Protein AF-A0A3S3LK61-F1 (afdb_monomer)

Structure (mmCIF, N/CA/C/O backbone):
data_AF-A0A3S3LK61-F1
#
_entry.id   AF-A0A3S3LK61-F1
#
loop_
_atom_site.group_PDB
_atom_site.id
_atom_site.type_symbol
_atom_site.label_atom_id
_atom_site.label_alt_id
_atom_site.label_comp_id
_atom_site.label_asym_id
_atom_site.label_entity_id
_atom_site.label_seq_id
_atom_site.pdbx_PDB_ins_code
_atom_site.Cartn_x
_atom_site.Cartn_y
_atom_site.Cartn_z
_atom_site.occupancy
_atom_site.B_iso_or_equiv
_atom_site.auth_seq_id
_atom_site.auth_comp_id
_atom_site.auth_asym_id
_atom_site.auth_atom_id
_atom_site.pdbx_PDB_model_num
ATOM 1 N N . MET A 1 1 ? 4.946 5.363 22.972 1.00 50.12 1 MET A N 1
ATOM 2 C CA . MET A 1 1 ? 4.098 4.178 22.751 1.00 50.12 1 MET A CA 1
ATOM 3 C C . MET A 1 1 ? 4.572 3.472 21.490 1.00 50.12 1 MET A C 1
ATOM 5 O O . MET A 1 1 ? 4.786 4.153 20.493 1.00 50.12 1 MET A O 1
ATOM 9 N N . TRP A 1 2 ? 4.840 2.165 21.549 1.00 58.69 2 TRP A N 1
ATOM 10 C CA . TRP A 1 2 ? 5.302 1.380 20.397 1.00 58.69 2 TRP A CA 1
ATOM 11 C C . TRP A 1 2 ? 4.105 0.645 19.797 1.00 58.69 2 TRP A C 1
ATOM 13 O O . TRP A 1 2 ? 3.507 -0.183 20.473 1.00 58.69 2 TRP A O 1
ATOM 23 N N . VAL A 1 3 ? 3.744 0.946 18.548 1.00 68.56 3 VAL A N 1
ATOM 24 C CA . VAL A 1 3 ? 2.631 0.262 17.878 1.00 68.56 3 VAL A CA 1
ATOM 25 C C . VAL A 1 3 ? 3.097 -1.118 17.416 1.00 68.56 3 VAL A C 1
ATOM 27 O O . VAL A 1 3 ? 4.001 -1.226 16.586 1.00 68.56 3 VAL A O 1
ATOM 30 N N . ARG A 1 4 ? 2.491 -2.186 17.944 1.00 77.50 4 ARG A N 1
ATOM 31 C CA . ARG A 1 4 ? 2.831 -3.564 17.560 1.00 77.50 4 ARG A CA 1
ATOM 32 C C . ARG A 1 4 ? 2.149 -3.945 16.247 1.00 77.50 4 ARG A C 1
ATOM 34 O O . ARG A 1 4 ? 0.924 -3.869 16.142 1.00 77.50 4 ARG A O 1
ATOM 41 N N . MET A 1 5 ? 2.928 -4.424 15.279 1.00 80.56 5 MET A N 1
ATOM 42 C CA . MET A 1 5 ? 2.448 -4.817 13.948 1.00 80.56 5 MET A CA 1
ATOM 43 C C . MET A 1 5 ? 2.880 -6.243 13.590 1.00 80.56 5 MET A C 1
ATOM 45 O O . MET A 1 5 ? 3.972 -6.665 13.973 1.00 80.56 5 MET A O 1
ATOM 49 N N . SER A 1 6 ? 2.052 -6.965 12.833 1.00 83.94 6 SER A N 1
ATOM 50 C CA . SER A 1 6 ? 2.405 -8.233 12.177 1.00 83.94 6 SER A CA 1
ATOM 51 C C . SER A 1 6 ? 2.195 -8.136 10.671 1.00 83.94 6 SER A C 1
ATOM 53 O O . SER A 1 6 ? 1.251 -7.506 10.203 1.00 83.94 6 SER A O 1
ATOM 55 N N . ILE A 1 7 ? 3.094 -8.748 9.899 1.00 83.06 7 ILE A N 1
ATOM 56 C CA . ILE A 1 7 ? 2.920 -8.901 8.453 1.00 83.06 7 ILE A CA 1
ATOM 57 C C . ILE A 1 7 ? 2.213 -10.227 8.228 1.00 83.06 7 ILE A C 1
ATOM 59 O O . ILE A 1 7 ? 2.797 -11.277 8.488 1.00 83.06 7 ILE A O 1
ATOM 63 N N . ASP A 1 8 ? 0.994 -10.172 7.713 1.00 86.31 8 ASP A N 1
ATOM 64 C CA . ASP A 1 8 ? 0.166 -11.365 7.567 1.00 86.31 8 ASP A CA 1
ATOM 65 C C . ASP A 1 8 ? 0.324 -11.957 6.164 1.00 86.31 8 ASP A C 1
ATOM 67 O O . ASP A 1 8 ? 0.409 -13.171 5.992 1.00 86.31 8 ASP A O 1
ATOM 71 N N . GLN A 1 9 ? 0.420 -11.097 5.143 1.00 91.50 9 GLN A N 1
ATOM 72 C CA . GLN A 1 9 ? 0.636 -11.509 3.756 1.00 91.50 9 GLN A CA 1
ATOM 73 C C . GLN A 1 9 ? 1.519 -10.512 3.006 1.00 91.50 9 GLN A C 1
ATOM 75 O O . GLN A 1 9 ? 1.471 -9.303 3.236 1.00 91.50 9 GLN A O 1
ATOM 80 N N . THR A 1 10 ? 2.323 -11.018 2.071 1.00 93.50 10 THR A N 1
ATOM 81 C CA . THR A 1 10 ? 3.100 -10.206 1.128 1.00 93.50 10 THR A CA 1
ATOM 82 C C . THR A 1 10 ? 3.004 -10.819 -0.260 1.00 93.50 10 THR A C 1
ATOM 84 O O . THR A 1 10 ? 3.389 -11.967 -0.453 1.00 93.50 10 THR A O 1
ATOM 87 N N . THR A 1 11 ? 2.532 -10.037 -1.224 1.00 95.06 11 THR A N 1
ATOM 88 C CA . THR A 1 11 ? 2.501 -10.395 -2.644 1.00 95.06 11 THR A CA 1
ATOM 89 C C . THR A 1 11 ? 3.371 -9.419 -3.416 1.00 95.06 11 THR A C 1
ATOM 91 O O . THR A 1 11 ? 3.310 -8.213 -3.190 1.00 95.06 11 THR A O 1
ATOM 94 N N . PHE A 1 12 ? 4.182 -9.939 -4.329 1.00 92.06 12 PHE A N 1
ATOM 95 C CA . PHE A 1 12 ? 4.958 -9.138 -5.264 1.00 92.06 12 PHE A CA 1
ATOM 96 C C . PHE A 1 12 ? 4.638 -9.607 -6.678 1.00 92.06 12 PHE A C 1
ATOM 98 O O . PHE A 1 12 ? 4.654 -10.807 -6.945 1.00 92.06 12 PHE A O 1
ATOM 105 N N . SER A 1 13 ? 4.353 -8.665 -7.568 1.00 90.50 13 SER A N 1
ATOM 106 C CA . SER A 1 13 ? 4.109 -8.938 -8.979 1.00 90.50 13 SER A CA 1
ATOM 107 C C . SER A 1 13 ? 4.910 -7.979 -9.849 1.00 90.50 13 SER A C 1
ATOM 109 O O . SER A 1 13 ? 5.224 -6.858 -9.444 1.00 90.50 13 SER A O 1
ATOM 111 N N . ARG A 1 14 ? 5.257 -8.434 -11.052 1.00 84.88 14 ARG A N 1
ATOM 112 C CA . ARG A 1 14 ? 5.979 -7.637 -12.039 1.00 84.88 14 ARG A CA 1
ATOM 113 C C . ARG A 1 14 ? 5.381 -7.849 -13.419 1.00 84.88 14 ARG A C 1
ATOM 115 O O . ARG A 1 14 ? 5.035 -8.963 -13.803 1.00 84.88 14 ARG A O 1
ATOM 122 N N . THR A 1 15 ? 5.281 -6.760 -14.162 1.00 83.19 15 THR A N 1
ATOM 123 C CA . THR A 1 15 ? 4.919 -6.725 -15.575 1.00 83.19 15 THR A CA 1
ATOM 124 C C . THR A 1 15 ? 6.096 -6.179 -16.385 1.00 83.19 15 THR A C 1
ATOM 126 O O . THR A 1 15 ? 7.132 -5.805 -15.834 1.00 83.19 15 THR A O 1
ATOM 129 N N . ARG A 1 16 ? 5.948 -6.089 -17.713 1.00 76.56 16 ARG A N 1
ATOM 130 C CA . ARG A 1 16 ? 6.958 -5.438 -18.565 1.00 76.56 16 ARG A CA 1
ATOM 131 C C . ARG A 1 16 ? 7.168 -3.956 -18.254 1.00 76.56 16 ARG A C 1
ATOM 133 O O . ARG A 1 16 ? 8.188 -3.426 -18.668 1.00 76.56 16 ARG A O 1
ATOM 140 N N . GLN A 1 17 ? 6.221 -3.306 -17.582 1.00 77.75 17 GLN A N 1
ATOM 141 C CA . GLN A 1 17 ? 6.176 -1.852 -17.423 1.00 77.75 17 GLN A CA 1
ATOM 142 C C . GLN A 1 17 ? 6.209 -1.409 -15.951 1.00 77.75 17 GLN A C 1
ATOM 144 O O . GLN A 1 17 ? 6.496 -0.254 -15.652 1.00 77.75 17 GLN A O 1
ATOM 149 N N . SER A 1 18 ? 5.911 -2.312 -15.019 1.00 83.38 18 SER A N 1
ATOM 150 C CA . SER A 1 18 ? 5.739 -1.966 -13.611 1.00 83.38 18 SER A CA 1
ATOM 151 C C . SER A 1 18 ? 6.015 -3.136 -12.686 1.00 83.38 18 SER A C 1
ATOM 153 O O . SER A 1 18 ? 6.005 -4.297 -13.097 1.00 83.38 18 SER A O 1
ATOM 155 N N . TYR A 1 19 ? 6.211 -2.829 -11.413 1.00 87.06 19 TYR A N 1
ATOM 156 C CA . TYR A 1 19 ? 6.123 -3.805 -10.340 1.00 87.06 19 TYR A CA 1
ATOM 157 C C . TYR A 1 19 ? 5.198 -3.296 -9.242 1.00 87.06 19 TYR A C 1
ATOM 159 O O . TYR A 1 19 ? 5.049 -2.090 -9.025 1.00 87.06 19 TYR A O 1
ATOM 167 N N . GLU A 1 20 ? 4.573 -4.237 -8.545 1.00 90.69 20 GLU A N 1
ATOM 168 C CA . GLU A 1 20 ? 3.641 -3.954 -7.468 1.00 90.69 20 GLU A CA 1
ATOM 169 C C . GLU A 1 20 ? 3.932 -4.845 -6.262 1.00 90.69 20 GLU A C 1
ATOM 171 O O . GLU A 1 20 ? 4.036 -6.069 -6.370 1.00 90.69 20 GLU A O 1
ATOM 176 N N . LEU A 1 21 ? 4.060 -4.211 -5.100 1.00 91.94 21 LEU A N 1
ATOM 177 C CA . LEU A 1 21 ? 4.114 -4.863 -3.801 1.00 91.94 21 LEU A CA 1
ATOM 178 C C . LEU A 1 21 ? 2.794 -4.609 -3.078 1.00 91.94 21 LEU A C 1
ATOM 180 O O . LEU A 1 21 ? 2.425 -3.456 -2.854 1.00 91.94 21 LEU A O 1
ATOM 184 N N . VAL A 1 22 ? 2.139 -5.682 -2.649 1.00 95.12 22 VAL A N 1
ATOM 185 C CA . VAL A 1 22 ? 0.962 -5.630 -1.782 1.00 95.12 22 VAL A CA 1
ATOM 186 C C . VAL A 1 22 ? 1.287 -6.315 -0.462 1.00 95.12 22 VAL A C 1
ATOM 188 O O . VAL A 1 22 ? 1.738 -7.461 -0.446 1.00 95.12 22 VAL A O 1
ATOM 191 N N . ARG A 1 23 ? 1.059 -5.631 0.659 1.00 94.88 23 ARG A N 1
ATOM 192 C CA . ARG A 1 23 ? 1.199 -6.200 2.006 1.00 94.88 23 ARG A CA 1
ATOM 193 C C . ARG A 1 23 ? -0.094 -6.058 2.780 1.00 94.88 23 ARG A C 1
ATOM 195 O O . ARG A 1 23 ? -0.687 -4.983 2.784 1.00 94.88 23 ARG A O 1
ATOM 202 N N . ILE A 1 24 ? -0.485 -7.130 3.457 1.00 94.81 24 ILE A N 1
ATOM 203 C CA . ILE A 1 24 ? -1.541 -7.107 4.465 1.00 94.81 24 ILE A CA 1
ATOM 204 C C . ILE A 1 24 ? -0.870 -7.144 5.834 1.00 94.81 24 ILE A C 1
ATOM 206 O O . ILE A 1 24 ? -0.010 -7.995 6.078 1.00 94.81 24 ILE A O 1
ATOM 210 N N . ILE A 1 25 ? -1.206 -6.172 6.678 1.00 93.38 25 ILE A N 1
ATOM 211 C CA . ILE A 1 25 ? -0.574 -5.947 7.979 1.00 93.38 25 ILE A CA 1
ATOM 212 C C . ILE A 1 25 ? -1.662 -5.766 9.023 1.00 93.38 25 ILE A C 1
ATOM 214 O O . ILE A 1 25 ? -2.573 -4.962 8.825 1.00 93.38 25 ILE A O 1
ATOM 218 N N . THR A 1 26 ? -1.520 -6.430 10.161 1.00 91.31 26 THR A N 1
ATOM 219 C CA . THR A 1 26 ? -2.349 -6.171 11.334 1.00 91.31 26 THR A CA 1
ATOM 220 C C . THR A 1 26 ? -1.605 -5.251 12.294 1.00 91.31 26 THR A C 1
ATOM 222 O O . THR A 1 26 ? -0.505 -5.549 12.758 1.00 91.31 26 THR A O 1
ATOM 225 N N . VAL A 1 27 ? -2.214 -4.108 12.593 1.00 87.50 27 VAL A N 1
ATOM 226 C CA . VAL A 1 27 ? -1.828 -3.192 13.672 1.00 87.50 27 VAL A CA 1
ATOM 227 C C . VAL A 1 27 ? -2.629 -3.593 14.901 1.00 87.50 27 VAL A C 1
ATOM 229 O O . VAL A 1 27 ? -3.838 -3.704 14.783 1.00 87.50 27 VAL A O 1
ATOM 232 N N . ASN A 1 28 ? -2.003 -3.840 16.052 1.00 79.81 28 ASN A N 1
ATOM 233 C CA . ASN A 1 28 ? -2.700 -4.435 17.205 1.00 79.81 28 ASN A CA 1
ATOM 234 C C . ASN A 1 28 ? -3.399 -3.416 18.121 1.00 79.81 28 ASN A C 1
ATOM 236 O O . ASN A 1 28 ? -4.284 -3.789 18.885 1.00 79.81 28 ASN A O 1
ATOM 240 N N . GLU A 1 29 ? -3.036 -2.135 18.048 1.00 77.31 29 GLU A N 1
ATOM 241 C CA . GLU A 1 29 ? -3.504 -1.105 18.983 1.00 77.31 29 GLU A CA 1
ATOM 242 C C . GLU A 1 29 ? -3.839 0.193 18.229 1.00 77.31 29 GLU A C 1
ATOM 244 O O . GLU A 1 29 ? -2.933 0.969 17.920 1.00 77.31 29 GLU A O 1
ATOM 249 N N . PRO A 1 30 ? -5.121 0.438 17.896 1.00 75.12 30 PRO A N 1
ATOM 250 C CA . PRO A 1 30 ? -6.245 -0.510 17.897 1.00 75.12 30 PRO A CA 1
ATOM 251 C C . PRO A 1 30 ? -6.096 -1.589 16.812 1.00 75.12 30 PRO A C 1
ATOM 253 O O . PRO A 1 30 ? -5.546 -1.310 15.742 1.00 75.12 30 PRO A O 1
ATOM 256 N N . VAL A 1 31 ? -6.679 -2.777 17.040 1.00 84.12 31 VAL A N 1
ATOM 257 C CA . VAL A 1 31 ? -6.695 -3.866 16.045 1.00 84.12 31 VAL A CA 1
ATOM 258 C C . VAL A 1 31 ? -7.258 -3.353 14.717 1.00 84.12 31 VAL A C 1
ATOM 260 O O . VAL A 1 31 ? -8.433 -3.005 14.607 1.00 84.12 31 VAL A O 1
ATOM 263 N N . SER A 1 32 ? -6.394 -3.249 13.713 1.00 87.94 32 SER A N 1
ATOM 264 C CA . SER A 1 32 ? -6.701 -2.698 12.398 1.00 87.94 32 SER A CA 1
ATOM 265 C C . SER A 1 32 ? -5.950 -3.472 11.332 1.00 87.94 32 SER A C 1
ATOM 267 O O . SER A 1 32 ? -4.734 -3.618 11.412 1.00 87.94 32 SER A O 1
ATOM 269 N N . VAL A 1 33 ? -6.667 -3.912 10.302 1.00 93.44 33 VAL A N 1
ATOM 270 C CA . VAL A 1 33 ? -6.057 -4.550 9.135 1.00 93.44 33 VAL A CA 1
ATOM 271 C C . VAL A 1 33 ? -5.784 -3.485 8.083 1.00 93.44 33 VAL A C 1
ATOM 273 O O . VAL A 1 33 ? -6.690 -2.747 7.684 1.00 93.44 33 VAL A O 1
ATOM 276 N N . LEU A 1 34 ? -4.534 -3.408 7.642 1.00 94.44 34 LEU A N 1
ATOM 277 C CA . LEU A 1 34 ? -4.055 -2.495 6.617 1.00 94.44 34 LEU A CA 1
ATOM 278 C C . LEU A 1 34 ? -3.682 -3.255 5.352 1.00 94.44 34 LEU A C 1
ATOM 280 O O . LEU A 1 34 ? -3.042 -4.303 5.416 1.00 94.44 34 LEU A O 1
ATOM 284 N N . ARG A 1 35 ? -4.029 -2.680 4.203 1.00 96.31 35 ARG A N 1
ATOM 285 C CA . ARG A 1 35 ? -3.502 -3.059 2.897 1.00 96.31 35 ARG A CA 1
ATOM 286 C C . ARG A 1 35 ? -2.583 -1.955 2.421 1.00 96.31 35 ARG A C 1
ATOM 288 O O . ARG A 1 35 ? -3.001 -0.812 2.277 1.00 96.31 35 ARG A O 1
ATOM 295 N N . VAL A 1 36 ? -1.337 -2.315 2.165 1.00 94.31 36 VAL A N 1
ATOM 296 C CA . VAL A 1 36 ? -0.304 -1.421 1.651 1.00 94.31 36 VAL A CA 1
ATOM 297 C C . VAL A 1 36 ? -0.027 -1.822 0.219 1.00 94.31 36 VAL A C 1
ATOM 299 O O . VAL A 1 36 ? 0.359 -2.961 -0.024 1.00 94.31 36 VAL A O 1
ATOM 302 N N . THR A 1 37 ? -0.209 -0.896 -0.711 1.00 94.00 37 THR A N 1
ATOM 303 C CA . THR A 1 37 ? 0.044 -1.100 -2.136 1.00 94.00 37 THR A CA 1
ATOM 304 C C . THR A 1 37 ? 1.108 -0.115 -2.586 1.00 94.00 37 THR A C 1
ATOM 306 O O . THR A 1 37 ? 0.905 1.093 -2.498 1.00 94.00 37 THR A O 1
ATOM 309 N N . VAL A 1 38 ? 2.232 -0.617 -3.087 1.00 91.06 38 VAL A N 1
ATOM 310 C CA . VAL A 1 38 ? 3.264 0.191 -3.742 1.00 91.06 38 VAL A CA 1
ATOM 311 C C . VAL A 1 38 ? 3.360 -0.260 -5.184 1.00 91.06 38 VAL A C 1
ATOM 313 O O . VAL A 1 38 ? 3.827 -1.364 -5.452 1.00 91.06 38 VAL A O 1
ATOM 316 N N . ARG A 1 39 ? 2.935 0.607 -6.101 1.00 89.12 39 ARG A N 1
ATOM 317 C CA . ARG A 1 39 ? 3.088 0.432 -7.540 1.00 89.12 39 ARG A CA 1
ATOM 318 C C . ARG A 1 39 ? 4.140 1.407 -8.037 1.00 89.12 39 ARG A C 1
ATOM 320 O O . ARG A 1 39 ? 3.983 2.617 -7.879 1.00 89.12 39 ARG A O 1
ATOM 327 N N . VAL A 1 40 ? 5.169 0.876 -8.678 1.00 84.88 40 VAL A N 1
ATOM 328 C CA . VAL A 1 40 ? 6.144 1.678 -9.414 1.00 84.88 40 VAL A CA 1
ATOM 329 C C . VAL A 1 40 ? 6.026 1.310 -10.877 1.00 84.88 40 VAL A C 1
ATOM 331 O O . VAL A 1 40 ? 6.090 0.137 -11.246 1.00 84.88 40 VAL A O 1
ATOM 334 N N . ASP A 1 41 ? 5.804 2.328 -11.688 1.00 83.06 41 ASP A N 1
ATOM 335 C CA . ASP A 1 41 ? 5.559 2.220 -13.115 1.00 83.06 41 ASP A CA 1
ATOM 336 C C . ASP A 1 41 ? 6.616 3.018 -13.880 1.00 83.06 41 ASP A C 1
ATOM 338 O O . ASP A 1 41 ? 7.233 3.943 -13.346 1.00 83.06 41 ASP A O 1
ATOM 342 N N . ALA A 1 42 ? 6.806 2.656 -15.144 1.00 77.69 42 ALA A N 1
ATOM 343 C CA . ALA A 1 42 ? 7.631 3.383 -16.094 1.00 77.69 42 ALA A CA 1
ATOM 344 C C . ALA A 1 42 ? 7.283 4.866 -16.180 1.00 77.69 42 ALA A C 1
ATOM 346 O O . ALA A 1 42 ? 8.162 5.714 -16.336 1.00 77.69 42 ALA A O 1
ATOM 347 N N . TYR A 1 43 ? 5.989 5.146 -16.089 1.00 77.81 43 TYR A N 1
ATOM 348 C CA . TYR A 1 43 ? 5.437 6.483 -16.097 1.00 77.81 43 TYR A CA 1
ATOM 349 C C . TYR A 1 43 ? 5.234 6.924 -14.651 1.00 77.81 43 TYR A C 1
ATOM 351 O O . TYR A 1 43 ? 4.471 6.316 -13.895 1.00 77.81 43 TYR A O 1
ATOM 359 N N . ALA A 1 44 ? 5.952 7.968 -14.236 1.00 75.88 44 ALA A N 1
ATOM 360 C CA . ALA A 1 44 ? 5.962 8.417 -12.846 1.00 75.88 44 ALA A CA 1
ATOM 361 C C . ALA A 1 44 ? 4.550 8.769 -12.349 1.00 75.88 44 ALA A C 1
ATOM 363 O O . ALA A 1 44 ? 4.219 8.487 -11.204 1.00 75.88 44 ALA A O 1
ATOM 364 N N . GLU A 1 45 ? 3.697 9.302 -13.219 1.00 78.12 45 GLU A N 1
ATOM 365 C CA . GLU A 1 45 ? 2.294 9.625 -12.962 1.00 78.12 45 GLU A CA 1
ATOM 366 C C . GLU A 1 45 ? 1.401 8.396 -12.709 1.00 78.12 45 GLU A C 1
ATOM 368 O O . GLU A 1 45 ? 0.338 8.521 -12.105 1.00 78.12 45 GLU A O 1
ATOM 373 N N . GLN A 1 46 ? 1.829 7.205 -13.138 1.00 81.62 46 GLN A N 1
ATOM 374 C CA . GLN A 1 46 ? 1.138 5.933 -12.890 1.00 81.62 46 GLN A CA 1
ATOM 375 C C . GLN A 1 46 ? 1.660 5.216 -11.637 1.00 81.62 46 GLN A C 1
ATOM 377 O O . GLN A 1 46 ? 1.063 4.236 -11.177 1.00 81.62 46 GLN A O 1
ATOM 382 N N . SER A 1 47 ? 2.771 5.695 -11.074 1.00 84.06 47 SER A N 1
ATOM 383 C CA . SER A 1 47 ? 3.286 5.205 -9.800 1.00 84.06 47 SER A CA 1
ATOM 384 C C . SER A 1 47 ? 2.423 5.717 -8.651 1.00 84.06 47 SER A C 1
ATOM 386 O O . SER A 1 47 ? 1.906 6.833 -8.682 1.00 84.06 47 SER A O 1
ATOM 388 N N . ARG A 1 48 ? 2.261 4.906 -7.609 1.00 87.06 48 ARG A N 1
ATOM 389 C CA . ARG A 1 48 ? 1.543 5.300 -6.394 1.00 87.06 48 ARG A CA 1
ATOM 390 C C . ARG A 1 48 ? 1.956 4.448 -5.212 1.00 87.06 48 ARG A C 1
ATOM 392 O O . ARG A 1 48 ? 2.285 3.271 -5.363 1.00 87.06 48 ARG A O 1
ATOM 399 N N . ALA A 1 49 ? 1.832 5.021 -4.028 1.00 90.06 49 ALA A N 1
ATOM 400 C CA . ALA A 1 49 ? 1.880 4.268 -2.792 1.00 90.06 49 ALA A CA 1
ATOM 401 C C . ALA A 1 49 ? 0.649 4.596 -1.942 1.00 90.06 49 ALA A C 1
ATOM 403 O O . ALA A 1 49 ? 0.342 5.761 -1.704 1.00 90.06 49 ALA A O 1
ATOM 404 N N . LEU A 1 50 ? -0.084 3.565 -1.538 1.00 92.38 50 LEU A N 1
ATOM 405 C CA . LEU A 1 50 ? -1.413 3.658 -0.944 1.00 92.38 50 LEU A CA 1
ATOM 406 C C . LEU A 1 50 ? -1.475 2.759 0.289 1.00 92.38 50 LEU A C 1
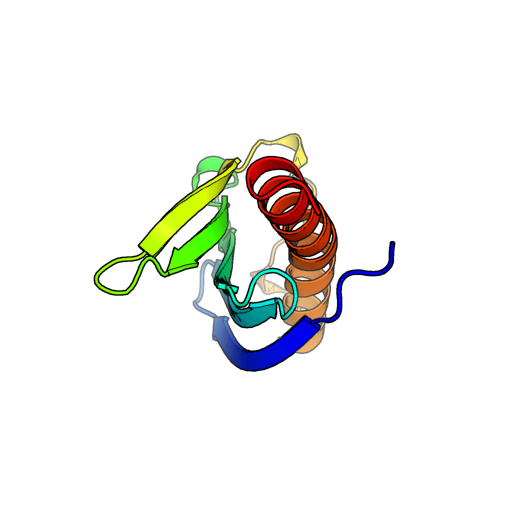ATOM 408 O O . LEU A 1 50 ? -1.066 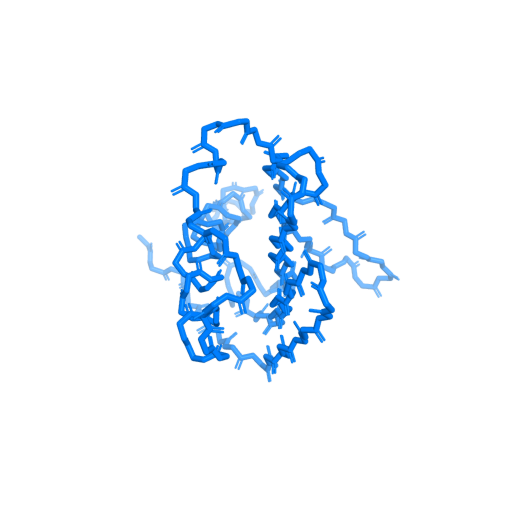1.600 0.230 1.00 92.38 50 LEU A O 1
ATOM 412 N N . VAL A 1 51 ? -2.018 3.276 1.386 1.00 93.94 51 VAL A N 1
ATOM 413 C CA . VAL A 1 51 ? -2.410 2.474 2.545 1.00 93.94 51 VAL A CA 1
ATOM 414 C C . VAL A 1 51 ? -3.902 2.629 2.762 1.00 93.94 51 VAL A C 1
ATOM 416 O O . VAL A 1 51 ? -4.420 3.740 2.875 1.00 93.94 51 VAL A O 1
ATOM 419 N N . GLU A 1 52 ? -4.579 1.497 2.865 1.00 95.25 52 GLU A N 1
ATOM 420 C CA . GLU A 1 52 ? -6.004 1.411 3.139 1.00 95.25 52 GLU A CA 1
ATOM 421 C C . GLU A 1 52 ? -6.239 0.620 4.421 1.00 95.25 52 GLU A C 1
ATOM 423 O O . GLU A 1 52 ? -5.537 -0.349 4.700 1.00 95.25 52 GLU A O 1
ATOM 428 N N . ARG A 1 53 ? -7.264 0.994 5.184 1.00 94.06 53 ARG A N 1
ATOM 429 C CA . ARG A 1 53 ? -7.733 0.274 6.368 1.00 94.06 53 ARG A CA 1
ATOM 430 C C . ARG A 1 53 ? -9.013 -0.476 6.043 1.00 94.06 53 ARG A C 1
ATOM 432 O O . ARG A 1 53 ? -9.941 0.094 5.466 1.00 94.06 53 ARG A O 1
ATOM 439 N N . PHE A 1 54 ? -9.089 -1.737 6.448 1.00 93.19 54 PHE A N 1
ATOM 440 C CA . PHE A 1 54 ? -10.327 -2.497 6.368 1.00 93.19 54 PHE A CA 1
ATOM 441 C C . PHE A 1 54 ? -11.285 -2.057 7.478 1.00 93.19 54 PHE A C 1
ATOM 443 O O . PHE A 1 54 ? -10.923 -2.055 8.654 1.00 93.19 54 PHE A O 1
ATOM 450 N N . ASN A 1 55 ? -12.512 -1.687 7.115 1.00 87.19 55 ASN A N 1
ATOM 451 C CA . ASN A 1 55 ? -13.543 -1.260 8.068 1.00 87.19 55 ASN A CA 1
ATOM 452 C C . ASN A 1 55 ? -14.573 -2.364 8.390 1.00 87.19 55 ASN A C 1
ATOM 454 O O . ASN A 1 55 ? -15.652 -2.062 8.893 1.00 87.19 55 ASN A O 1
ATOM 458 N N . GLY A 1 56 ? -14.276 -3.620 8.040 1.00 87.94 56 GLY A N 1
ATOM 459 C CA . GLY A 1 56 ? -15.183 -4.764 8.191 1.00 87.94 56 GLY A CA 1
ATOM 460 C C . GLY A 1 56 ? -15.960 -5.125 6.921 1.00 87.94 56 GLY A C 1
ATOM 461 O O . GLY A 1 56 ? -16.374 -6.269 6.775 1.00 87.94 56 GLY A O 1
ATOM 462 N N . THR A 1 57 ? -16.123 -4.191 5.978 1.00 92.12 57 THR A N 1
ATOM 463 C CA . THR A 1 57 ? -16.863 -4.427 4.718 1.00 92.12 57 THR A CA 1
ATOM 464 C C . THR A 1 57 ? -16.104 -3.974 3.475 1.00 92.12 57 THR A C 1
ATOM 466 O O . THR A 1 57 ? -16.248 -4.570 2.410 1.00 92.12 57 THR A O 1
ATOM 469 N N . ARG A 1 58 ? -15.274 -2.935 3.594 1.00 93.81 58 ARG A N 1
ATOM 470 C CA . ARG A 1 58 ? -14.492 -2.365 2.496 1.00 93.81 58 ARG A CA 1
ATOM 471 C C . ARG A 1 58 ? -13.145 -1.830 2.970 1.00 93.81 58 ARG A C 1
ATOM 473 O O . ARG A 1 58 ? -12.924 -1.573 4.154 1.00 93.81 58 ARG A O 1
ATOM 480 N N . TRP A 1 59 ? -12.263 -1.615 2.005 1.00 94.94 59 TRP A N 1
ATOM 481 C CA . TRP A 1 59 ? -11.017 -0.883 2.186 1.00 94.94 59 TRP A CA 1
ATOM 482 C C . TRP A 1 59 ? -11.296 0.618 2.094 1.00 94.94 59 TRP A C 1
ATOM 484 O O . TRP A 1 59 ? -11.973 1.069 1.172 1.00 94.94 59 TRP A O 1
ATOM 494 N N . THR A 1 60 ? -10.829 1.378 3.081 1.00 94.00 60 THR A N 1
ATOM 495 C CA . THR A 1 60 ? -10.920 2.844 3.110 1.00 94.00 60 THR A CA 1
ATOM 496 C C . THR A 1 60 ? -9.517 3.424 3.073 1.00 94.00 60 THR A C 1
ATOM 498 O O . THR A 1 60 ? -8.672 3.007 3.863 1.00 94.00 60 THR A O 1
ATOM 501 N N . GLU A 1 61 ? -9.264 4.378 2.182 1.00 93.25 61 GLU A N 1
ATOM 502 C CA . GLU A 1 61 ? -7.970 5.057 2.087 1.00 93.25 61 GLU A CA 1
ATOM 503 C C . GLU A 1 61 ? -7.605 5.767 3.403 1.00 93.25 61 GLU A C 1
ATOM 505 O O . GLU A 1 61 ? -8.432 6.451 4.006 1.00 93.25 61 GLU A O 1
ATOM 510 N N . VAL A 1 62 ? -6.361 5.577 3.851 1.00 90.31 62 VAL A N 1
ATOM 511 C CA . VAL A 1 62 ? -5.771 6.255 5.019 1.00 90.31 62 VAL A CA 1
ATOM 512 C C . VAL A 1 62 ? -4.709 7.248 4.572 1.00 90.31 62 VAL A C 1
ATOM 514 O O . VAL A 1 62 ? -4.667 8.376 5.054 1.00 90.31 62 VAL A O 1
ATOM 517 N N . VAL A 1 63 ? -3.832 6.821 3.663 1.00 88.88 63 VAL A N 1
ATOM 518 C CA . VAL A 1 63 ? -2.804 7.677 3.076 1.00 88.88 63 VAL A CA 1
ATOM 519 C C . VAL A 1 63 ? -2.563 7.273 1.633 1.00 88.88 63 VAL A C 1
ATOM 521 O O . VAL A 1 63 ? -2.421 6.092 1.321 1.00 88.88 63 VAL A O 1
ATOM 524 N N . THR A 1 64 ? -2.466 8.273 0.767 1.00 86.56 64 THR A N 1
ATOM 525 C CA . THR A 1 64 ? -2.038 8.120 -0.617 1.00 86.56 64 THR A CA 1
ATOM 526 C C . THR A 1 64 ? -0.865 9.051 -0.883 1.00 86.56 64 THR A C 1
ATOM 528 O O . THR A 1 64 ? -0.846 10.210 -0.465 1.00 86.56 64 THR A O 1
ATOM 531 N N . ARG A 1 65 ? 0.149 8.529 -1.562 1.00 83.75 65 ARG A N 1
ATOM 532 C CA . ARG A 1 65 ? 1.243 9.302 -2.137 1.00 83.75 65 ARG A CA 1
ATOM 533 C C . ARG A 1 65 ? 1.190 9.088 -3.644 1.00 83.75 65 ARG A C 1
ATOM 535 O O . ARG A 1 65 ? 1.602 8.016 -4.105 1.00 83.75 65 ARG A O 1
ATOM 542 N N . PRO A 1 66 ? 0.657 10.059 -4.408 1.00 72.62 66 PRO A N 1
ATOM 543 C CA . PRO A 1 66 ? 0.697 9.976 -5.856 1.00 72.62 66 PRO A CA 1
ATOM 544 C C . PRO A 1 66 ? 2.152 10.003 -6.321 1.00 72.62 66 PRO A C 1
ATOM 546 O O . PRO A 1 66 ? 3.017 10.624 -5.692 1.00 72.62 66 PRO A O 1
ATOM 549 N N . GLY A 1 67 ? 2.419 9.320 -7.427 1.00 65.31 67 GLY A N 1
ATOM 550 C CA . GLY A 1 67 ? 3.695 9.423 -8.104 1.00 65.31 67 GLY A CA 1
ATOM 551 C C . GLY A 1 67 ? 3.945 10.862 -8.552 1.00 65.31 67 GLY A C 1
ATOM 552 O O . GLY A 1 67 ? 3.049 11.579 -8.990 1.00 65.31 67 GLY A O 1
ATOM 553 N N . SER A 1 68 ? 5.185 11.305 -8.396 1.00 56.03 68 SER A N 1
ATOM 554 C CA . SER A 1 68 ? 5.668 12.607 -8.857 1.00 56.03 68 SER A CA 1
ATOM 555 C C . SER A 1 68 ? 6.966 12.386 -9.619 1.00 56.03 68 SER A C 1
ATOM 557 O O . SER A 1 68 ? 7.655 11.395 -9.381 1.00 56.03 68 SER A O 1
ATOM 559 N N . ALA A 1 69 ? 7.356 13.321 -10.485 1.00 49.41 69 ALA A N 1
ATOM 560 C CA . ALA A 1 69 ? 8.643 13.254 -11.185 1.00 49.41 69 ALA A CA 1
ATOM 561 C C . ALA A 1 69 ? 9.850 13.142 -10.224 1.00 49.41 69 ALA A C 1
ATOM 563 O O . ALA A 1 69 ? 10.882 12.600 -10.600 1.00 49.41 69 ALA A O 1
ATOM 564 N N . SER A 1 70 ? 9.711 13.558 -8.956 1.00 46.09 70 SER A N 1
ATOM 565 C CA . SER A 1 70 ? 10.709 13.335 -7.897 1.00 46.09 70 SER A CA 1
ATOM 566 C C . SER A 1 70 ? 10.783 11.889 -7.377 1.00 46.09 70 SER A C 1
ATOM 568 O O . SER A 1 70 ? 11.815 11.500 -6.840 1.00 46.09 70 SER A O 1
ATOM 570 N N . HIS A 1 71 ? 9.754 11.062 -7.595 1.00 49.84 71 HIS A N 1
ATOM 571 C CA . HIS A 1 71 ? 9.855 9.594 -7.528 1.00 49.84 71 HIS A CA 1
ATOM 572 C C . HIS A 1 71 ? 10.499 9.009 -8.808 1.00 49.84 71 HIS A C 1
ATOM 574 O O . HIS A 1 71 ? 10.953 7.868 -8.815 1.00 49.84 71 HIS A O 1
ATOM 580 N N . GLY A 1 72 ? 10.569 9.808 -9.881 1.00 42.72 72 GLY A N 1
ATOM 581 C CA . GLY A 1 72 ? 11.075 9.479 -11.219 1.00 42.72 72 GLY A CA 1
ATOM 582 C C . GLY A 1 72 ? 12.599 9.483 -11.380 1.00 42.72 72 GLY A C 1
ATOM 583 O O . GLY A 1 72 ? 13.086 9.359 -12.498 1.00 42.72 72 GLY A O 1
ATOM 584 N N . ALA A 1 73 ? 13.366 9.558 -10.291 1.00 40.59 73 ALA A N 1
ATOM 585 C CA . ALA A 1 73 ? 14.796 9.240 -10.307 1.00 40.59 73 ALA A CA 1
ATOM 586 C C . ALA A 1 73 ? 15.066 7.750 -10.005 1.00 40.59 73 ALA A C 1
ATOM 588 O O . ALA A 1 73 ? 16.143 7.398 -9.526 1.00 40.59 73 ALA A O 1
ATOM 589 N N . MET A 1 74 ? 14.098 6.855 -10.243 1.00 48.00 74 MET A N 1
ATOM 590 C CA . MET A 1 74 ? 14.341 5.412 -10.201 1.00 48.00 74 MET A CA 1
ATOM 591 C C . MET A 1 74 ? 14.827 4.939 -11.583 1.00 48.00 74 MET A C 1
ATOM 593 O O . MET A 1 74 ? 14.076 5.044 -12.549 1.00 48.00 74 MET A O 1
ATOM 597 N N . PRO A 1 75 ? 16.068 4.424 -11.704 1.00 45.91 75 PRO A N 1
ATOM 598 C CA . PRO A 1 75 ? 16.597 3.858 -12.940 1.00 45.91 75 PRO A CA 1
ATOM 599 C C . PRO A 1 75 ? 15.609 2.899 -13.592 1.00 45.91 75 PRO A C 1
ATOM 601 O O . PRO A 1 75 ? 15.018 2.079 -12.889 1.00 45.91 75 PRO A O 1
ATOM 604 N N . SER A 1 76 ? 15.487 3.009 -14.919 1.00 50.47 76 SER A N 1
ATOM 605 C CA . SER A 1 76 ? 14.839 2.063 -15.837 1.00 50.47 76 SER A CA 1
ATOM 606 C C . SER A 1 76 ? 14.653 0.671 -15.206 1.00 50.47 76 SER A C 1
AT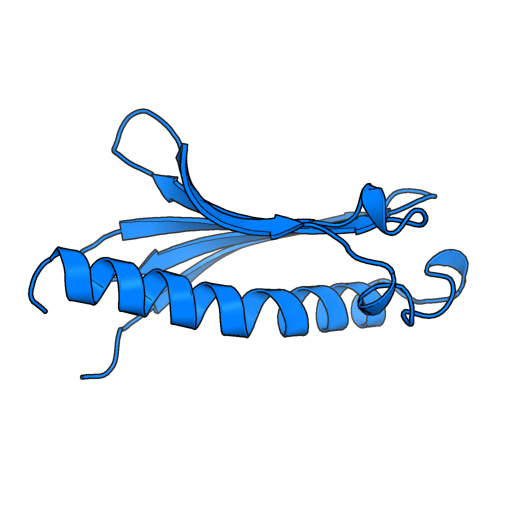OM 608 O O . SER A 1 76 ? 15.573 -0.143 -15.151 1.00 50.47 76 SER A O 1
ATOM 610 N N . TYR A 1 77 ? 13.438 0.412 -14.725 1.00 56.94 77 TYR A N 1
ATOM 611 C CA . TYR A 1 77 ? 12.960 -0.827 -14.098 1.00 56.94 77 TYR A CA 1
ATOM 612 C C . TYR A 1 77 ? 13.202 -2.084 -14.958 1.00 56.94 77 TYR A C 1
ATOM 614 O O . TYR A 1 77 ? 13.241 -3.191 -14.428 1.00 56.94 77 TYR A O 1
ATOM 622 N N . ALA A 1 78 ? 13.399 -1.928 -16.273 1.00 58.16 78 ALA A N 1
ATOM 623 C CA . ALA A 1 78 ? 13.632 -3.027 -17.207 1.00 58.16 78 ALA A CA 1
ATOM 624 C C . ALA A 1 78 ? 14.974 -3.757 -16.996 1.00 58.16 78 ALA A C 1
ATOM 626 O O . ALA A 1 78 ? 15.103 -4.903 -17.420 1.00 58.16 78 ALA A O 1
ATOM 627 N N . SER A 1 79 ? 15.960 -3.131 -16.340 1.00 60.94 79 SER A N 1
ATOM 628 C CA . SER A 1 79 ? 17.296 -3.713 -16.128 1.00 60.94 79 SER A CA 1
ATOM 629 C C . SER A 1 79 ? 17.550 -4.225 -14.705 1.00 60.94 79 SER A C 1
ATOM 631 O O . SER A 1 79 ? 18.653 -4.684 -14.416 1.00 60.94 79 SER A O 1
ATOM 633 N N . ARG A 1 80 ? 16.558 -4.149 -13.809 1.00 72.88 80 ARG A N 1
ATOM 634 C CA . ARG A 1 80 ? 16.682 -4.558 -12.401 1.00 72.88 80 ARG A CA 1
ATOM 635 C C . ARG A 1 80 ? 16.062 -5.933 -12.168 1.00 72.88 80 ARG A C 1
ATOM 637 O O . ARG A 1 80 ? 15.009 -6.244 -12.721 1.00 72.88 80 ARG A O 1
ATOM 644 N N . ASP A 1 81 ? 16.705 -6.737 -11.330 1.00 84.06 81 ASP A N 1
ATOM 645 C CA . ASP A 1 81 ? 16.167 -8.011 -10.858 1.00 84.06 81 ASP A CA 1
ATOM 646 C C . ASP A 1 81 ? 14.984 -7.809 -9.888 1.00 84.06 81 ASP A C 1
ATOM 648 O O . ASP A 1 81 ? 14.741 -6.713 -9.360 1.00 84.06 81 ASP A O 1
ATOM 652 N N . ASP A 1 82 ? 14.225 -8.883 -9.666 1.00 84.31 82 ASP A N 1
ATOM 653 C CA . ASP A 1 82 ? 13.025 -8.881 -8.828 1.00 84.31 82 ASP A CA 1
ATOM 654 C C . ASP A 1 82 ? 13.325 -8.514 -7.362 1.00 84.31 82 ASP A C 1
ATOM 656 O O . ASP A 1 82 ? 12.500 -7.850 -6.726 1.00 84.31 82 ASP A O 1
ATOM 660 N N . ASP A 1 83 ? 14.494 -8.881 -6.824 1.00 86.38 83 ASP A N 1
ATOM 661 C CA . ASP A 1 83 ? 14.859 -8.592 -5.434 1.00 86.38 83 ASP A CA 1
ATOM 662 C C . ASP A 1 83 ? 15.178 -7.110 -5.240 1.00 86.38 83 ASP A C 1
ATOM 664 O O . ASP A 1 83 ? 14.700 -6.496 -4.279 1.00 86.38 83 ASP A O 1
ATOM 668 N N . THR A 1 84 ? 15.891 -6.499 -6.188 1.00 84.44 84 THR A N 1
ATOM 669 C CA . THR A 1 84 ? 16.116 -5.048 -6.219 1.00 84.44 84 THR A CA 1
ATOM 670 C C . THR A 1 84 ? 14.787 -4.285 -6.264 1.00 84.44 84 THR A C 1
ATOM 672 O O . THR A 1 84 ? 14.580 -3.342 -5.492 1.00 84.44 84 THR A O 1
ATOM 675 N N . CYS A 1 85 ? 13.850 -4.705 -7.121 1.00 84.31 85 CYS A N 1
ATOM 676 C CA . CYS A 1 85 ? 12.531 -4.072 -7.231 1.00 84.31 85 CYS A CA 1
ATOM 677 C C . CYS A 1 85 ? 11.707 -4.239 -5.945 1.00 84.31 85 CYS A C 1
ATOM 679 O O . CYS A 1 85 ? 11.118 -3.280 -5.438 1.00 84.31 85 CYS A O 1
ATOM 681 N N . ARG A 1 86 ? 11.704 -5.446 -5.370 1.00 87.44 86 ARG A N 1
ATOM 682 C CA . ARG A 1 86 ? 11.012 -5.753 -4.114 1.00 87.44 86 ARG A CA 1
ATOM 683 C C . ARG A 1 86 ? 11.573 -4.949 -2.947 1.00 87.44 86 ARG A C 1
ATOM 685 O O . ARG A 1 86 ? 10.797 -4.451 -2.131 1.00 87.44 86 ARG A O 1
ATOM 692 N N . ARG A 1 87 ? 12.898 -4.811 -2.858 1.00 85.94 87 ARG A N 1
ATOM 693 C CA . ARG A 1 87 ? 13.561 -4.001 -1.832 1.00 85.94 87 ARG A CA 1
ATOM 694 C C . ARG A 1 87 ? 13.142 -2.540 -1.937 1.00 85.94 87 ARG A C 1
ATOM 696 O O . ARG A 1 87 ? 12.697 -1.980 -0.941 1.00 85.94 87 ARG A O 1
ATOM 703 N N . ALA A 1 88 ? 13.196 -1.959 -3.132 1.00 83.75 88 ALA A N 1
ATOM 704 C CA . ALA A 1 88 ? 12.794 -0.571 -3.320 1.00 83.75 88 ALA A CA 1
ATOM 705 C C . ALA A 1 88 ? 11.305 -0.346 -2.990 1.00 83.75 88 ALA A C 1
ATOM 707 O O . ALA A 1 88 ? 10.950 0.636 -2.342 1.00 83.75 88 ALA A O 1
ATOM 708 N N . ALA A 1 89 ? 10.426 -1.288 -3.356 1.00 86.00 89 ALA A N 1
ATOM 709 C CA . ALA A 1 89 ? 9.015 -1.224 -2.978 1.00 86.00 89 ALA A CA 1
ATOM 710 C C . ALA A 1 89 ? 8.812 -1.255 -1.451 1.00 86.00 89 ALA A C 1
ATOM 712 O O . ALA A 1 89 ? 7.955 -0.547 -0.925 1.00 86.00 89 ALA A O 1
ATOM 713 N N . ARG A 1 90 ? 9.611 -2.052 -0.726 1.00 87.75 90 ARG A N 1
ATOM 714 C CA . ARG A 1 90 ? 9.585 -2.096 0.745 1.00 87.75 90 ARG A CA 1
ATOM 715 C C . ARG A 1 90 ? 10.056 -0.781 1.354 1.00 87.75 90 ARG A C 1
ATOM 717 O O . ARG A 1 90 ? 9.370 -0.265 2.224 1.00 87.75 90 ARG A O 1
ATOM 724 N N . GLU A 1 91 ? 11.156 -0.217 0.865 1.00 85.88 91 GLU A N 1
ATOM 725 C CA . GLU A 1 91 ? 11.691 1.066 1.346 1.00 85.88 91 GLU A CA 1
ATOM 726 C C . GLU A 1 91 ? 10.672 2.214 1.199 1.00 85.88 91 GLU A C 1
ATOM 728 O O . GLU A 1 91 ? 10.609 3.094 2.055 1.00 85.88 91 GLU A O 1
ATOM 733 N N . ILE A 1 92 ? 9.811 2.170 0.174 1.00 85.44 92 ILE A N 1
ATOM 734 C CA . ILE A 1 92 ? 8.675 3.096 0.020 1.00 85.44 92 ILE A CA 1
ATOM 735 C C . ILE A 1 92 ? 7.531 2.768 0.998 1.00 85.44 92 ILE A C 1
ATOM 737 O O . ILE A 1 92 ? 6.903 3.677 1.544 1.00 85.44 92 ILE A O 1
ATOM 741 N N . ALA A 1 93 ? 7.236 1.482 1.211 1.00 87.31 93 ALA A N 1
ATOM 742 C CA . ALA A 1 93 ? 6.127 1.022 2.048 1.00 87.31 93 ALA A CA 1
ATOM 743 C C . ALA A 1 93 ? 6.331 1.303 3.547 1.00 87.31 93 ALA A C 1
ATOM 745 O O . ALA A 1 93 ? 5.384 1.710 4.216 1.00 87.31 93 ALA A O 1
ATOM 746 N N . GLU A 1 94 ? 7.537 1.096 4.083 1.00 87.50 94 GLU A N 1
ATOM 747 C CA . GLU A 1 94 ? 7.813 1.219 5.526 1.00 87.50 94 GLU A CA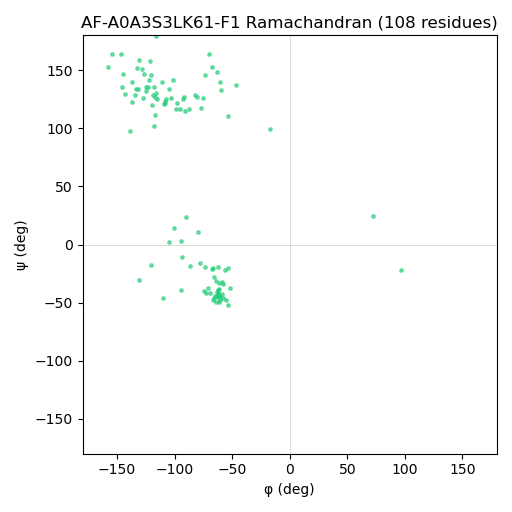 1
ATOM 748 C C . GLU A 1 94 ? 7.393 2.572 6.143 1.00 87.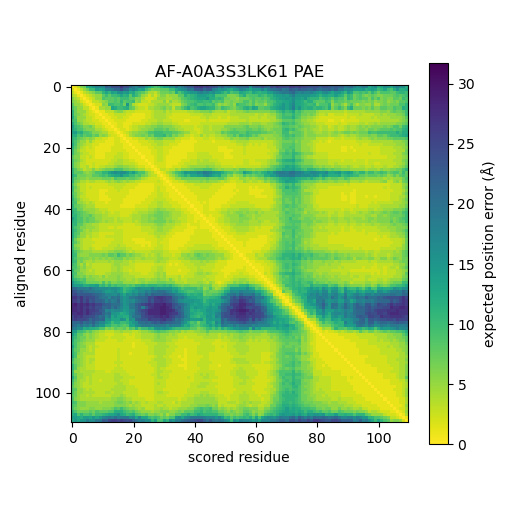50 94 GLU A C 1
ATOM 750 O O . GLU A 1 94 ? 6.625 2.567 7.109 1.00 87.50 94 GLU A O 1
ATOM 755 N N . PRO A 1 95 ? 7.7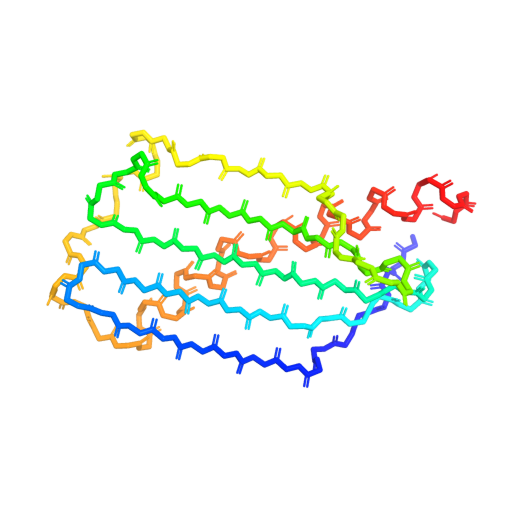90 3.745 5.604 1.00 86.88 95 PRO A N 1
ATOM 756 C CA . PRO A 1 95 ? 7.385 5.025 6.192 1.00 86.88 95 PRO A CA 1
ATOM 757 C C . PRO A 1 95 ? 5.872 5.273 6.101 1.00 86.88 95 PRO A C 1
ATOM 759 O O . PRO A 1 95 ? 5.305 5.961 6.948 1.00 86.88 95 PRO A O 1
ATOM 762 N N . LEU A 1 96 ? 5.198 4.712 5.092 1.00 87.31 96 LEU A N 1
ATOM 763 C CA . LEU A 1 96 ? 3.744 4.812 4.950 1.00 87.31 96 LEU A CA 1
ATOM 764 C C . LEU A 1 96 ? 3.006 3.980 5.994 1.00 87.31 96 LEU A C 1
ATOM 766 O O . LEU A 1 96 ? 1.976 4.417 6.505 1.00 87.31 96 LEU A O 1
ATOM 770 N N . ILE A 1 97 ? 3.538 2.802 6.317 1.00 88.19 97 ILE A N 1
ATOM 771 C CA . ILE A 1 97 ? 3.001 1.926 7.358 1.00 88.19 97 ILE A CA 1
ATOM 772 C C . ILE A 1 97 ? 3.101 2.608 8.722 1.00 88.19 97 ILE A C 1
ATOM 774 O O . ILE A 1 97 ? 2.096 2.690 9.428 1.00 88.19 97 ILE A O 1
ATOM 778 N N . ASP A 1 98 ? 4.275 3.143 9.071 1.00 87.88 98 ASP A N 1
ATOM 779 C CA . ASP A 1 98 ? 4.474 3.862 10.337 1.00 87.88 98 ASP A CA 1
ATOM 780 C C . ASP A 1 98 ? 3.548 5.085 10.432 1.00 87.88 98 ASP A C 1
ATOM 782 O O . ASP A 1 98 ? 2.846 5.261 11.431 1.00 87.88 98 ASP A O 1
ATOM 786 N N . PHE A 1 99 ? 3.448 5.878 9.359 1.00 87.88 99 PHE A N 1
ATOM 787 C CA . PH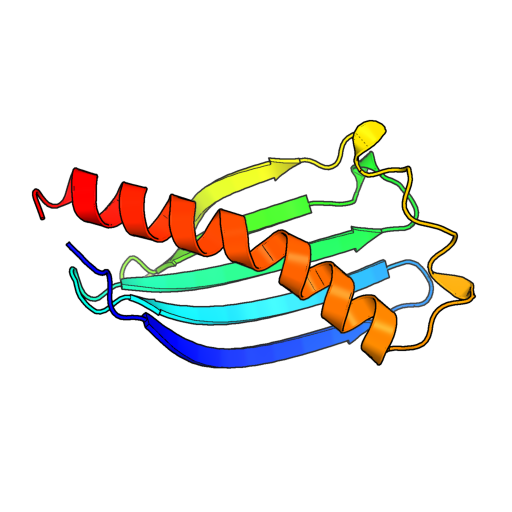E A 1 99 ? 2.537 7.022 9.308 1.00 87.88 99 PHE A CA 1
ATOM 788 C C . PHE A 1 99 ? 1.066 6.615 9.486 1.00 87.88 99 PHE A C 1
ATOM 790 O O . PHE A 1 99 ? 0.346 7.219 10.288 1.00 87.88 99 PHE A O 1
ATOM 797 N N . ALA A 1 100 ? 0.607 5.586 8.768 1.00 88.44 100 ALA A N 1
ATOM 798 C CA . ALA A 1 100 ? -0.769 5.104 8.854 1.00 88.44 100 ALA A CA 1
ATOM 799 C C . ALA A 1 100 ? -1.088 4.570 10.256 1.00 88.44 100 ALA A C 1
ATOM 801 O O . ALA A 1 100 ? -2.121 4.914 10.828 1.00 88.44 100 ALA A O 1
ATOM 802 N N . ALA A 1 101 ? -0.184 3.788 10.842 1.00 86.44 101 ALA A N 1
ATOM 803 C CA . ALA A 1 101 ? -0.349 3.251 12.183 1.00 86.44 101 ALA A CA 1
ATOM 804 C C . 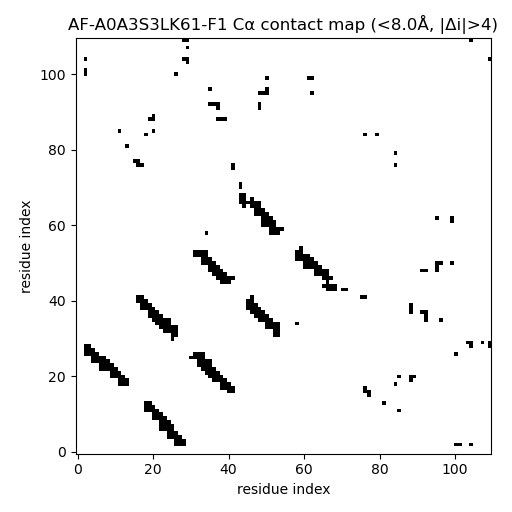ALA A 1 101 ? -0.436 4.351 13.249 1.00 86.44 101 ALA A C 1
ATOM 806 O O . ALA A 1 101 ? -1.341 4.321 14.082 1.00 86.44 101 ALA A O 1
ATOM 807 N N . ARG A 1 102 ? 0.438 5.365 13.188 1.00 86.38 102 ARG A N 1
ATOM 808 C CA . ARG A 1 102 ? 0.375 6.532 14.087 1.00 86.38 102 ARG A CA 1
ATOM 809 C C . ARG A 1 102 ? -0.910 7.329 13.909 1.00 86.38 102 ARG A C 1
ATOM 811 O O . ARG A 1 102 ? -1.494 7.781 14.889 1.00 86.38 102 ARG A O 1
ATOM 818 N N . THR A 1 103 ? -1.350 7.502 12.665 1.00 86.31 103 THR A N 1
ATOM 819 C CA . THR A 1 103 ? -2.599 8.206 12.354 1.00 86.31 103 THR A CA 1
ATOM 820 C C . THR A 1 103 ? -3.790 7.479 12.970 1.00 86.31 103 THR A C 1
ATOM 822 O O . THR A 1 103 ? -4.643 8.108 13.592 1.00 86.31 103 THR A O 1
ATOM 825 N N . ILE A 1 104 ? -3.823 6.151 12.862 1.00 82.88 104 ILE A N 1
ATOM 826 C CA . ILE A 1 104 ? -4.878 5.326 13.451 1.00 82.88 104 ILE A CA 1
ATOM 827 C C . ILE A 1 104 ? -4.823 5.378 14.980 1.00 82.88 104 ILE A C 1
ATOM 829 O O . ILE A 1 104 ? -5.857 5.628 15.590 1.00 82.88 104 ILE A O 1
ATOM 833 N N . ALA A 1 105 ? -3.653 5.212 15.600 1.00 82.44 105 ALA A N 1
ATOM 834 C CA . ALA A 1 105 ? -3.507 5.304 17.056 1.00 82.44 105 ALA A CA 1
ATOM 835 C C . ALA A 1 105 ? -4.037 6.649 17.593 1.00 82.44 105 ALA A C 1
ATOM 837 O O . ALA A 1 105 ? -4.920 6.679 18.451 1.00 82.44 105 ALA A O 1
ATOM 838 N N . LYS A 1 106 ? -3.640 7.760 16.952 1.00 82.56 106 LYS A N 1
ATOM 839 C CA . LYS A 1 106 ? -4.109 9.111 17.295 1.00 82.56 106 LYS A CA 1
ATOM 840 C C . LYS A 1 106 ? -5.629 9.266 17.192 1.00 82.56 106 LYS A C 1
ATOM 842 O O . LYS A 1 106 ? -6.225 9.899 18.058 1.00 82.56 106 LYS A O 1
ATOM 847 N N . VAL A 1 107 ? -6.261 8.720 16.149 1.00 80.88 107 VAL A N 1
ATOM 848 C CA . VAL A 1 107 ? -7.729 8.779 15.982 1.00 80.88 107 VAL A CA 1
ATOM 849 C C . VAL A 1 107 ? -8.454 8.017 17.096 1.00 80.88 107 VAL A C 1
ATOM 851 O O . VAL A 1 107 ? -9.554 8.407 17.475 1.00 80.88 107 VAL A O 1
ATOM 854 N N . HIS A 1 108 ? -7.847 6.958 17.633 1.00 76.25 108 HIS A N 1
ATOM 855 C CA . HIS A 1 108 ? -8.436 6.124 18.687 1.00 76.25 108 HIS A CA 1
ATOM 856 C C . HIS A 1 108 ? -8.028 6.535 20.109 1.00 76.25 108 HIS A C 1
ATOM 858 O O . HIS A 1 108 ? -8.460 5.898 21.064 1.00 76.25 108 HIS A O 1
ATOM 864 N N . GLY A 1 109 ? -7.256 7.616 20.264 1.00 69.06 109 GLY A N 1
ATOM 865 C CA . GLY A 1 109 ? -6.856 8.145 21.572 1.00 69.06 109 GLY A CA 1
ATOM 866 C C . GLY A 1 109 ? -5.822 7.289 22.307 1.00 69.06 109 GLY A C 1
ATOM 867 O O . GLY A 1 109 ? -5.772 7.344 23.535 1.00 69.06 109 GLY A O 1
ATOM 868 N N . VAL A 1 110 ? -5.033 6.506 21.562 1.00 58.47 110 VAL A N 1
ATOM 869 C CA . VAL A 1 110 ? -3.969 5.633 22.082 1.00 58.47 110 VAL A CA 1
ATOM 870 C C . VAL A 1 110 ? -2.594 6.185 21.725 1.00 58.47 110 VAL A C 1
ATOM 872 O O . VAL A 1 110 ? -2.398 6.583 20.552 1.00 58.47 110 VAL A O 1
#

Secondary structure (DSSP, 8-state):
-PPPEEEEEEEEEE-SSEEEEEEEEEEETTEEEEEEEEEEESSGGG-EEEEEEE-SSSEEEEEEEE--TTT--S--GGGS-HHHHHHHHHHHHHHHHHHHHHHHHHHHT-

Foldseek 3Di:
DDWDKDWPDWDWDDDQFKIKIWTWMFTVQVTWTKIWIFIDGNDQQPTKTWIWIDPPPDTHTQDIDGGDCVVVVPPDPNPDDRVVRVVVSVVVRVVVVVVSSVSVNVVVVD

Radius of gyration: 14.55 Å; Cα contacts (8 Å, |Δi|>4): 201; chains: 1; bounding box: 34×25×41 Å

Organism: NCBI:txid993073

Mean predicted aligned error: 6.53 Å

Solvent-accessible surface area (backbone atoms only — not comparable to full-atom values): 6234 Å² total; per-residue (Å²): 138,84,82,54,70,45,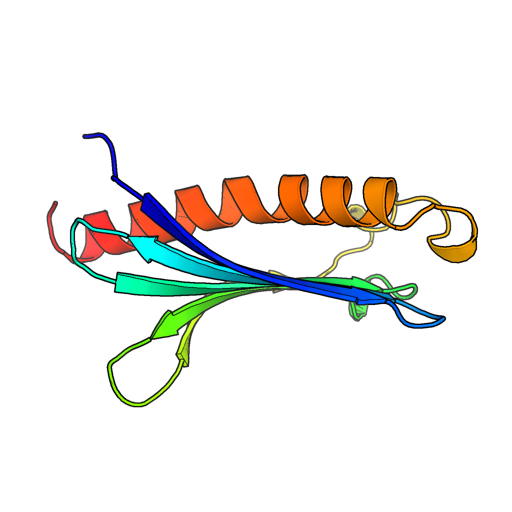81,77,45,79,49,75,50,74,60,96,58,34,38,37,36,40,34,36,31,40,35,60,61,65,76,39,44,32,42,36,41,28,36,49,37,80,49,32,79,71,14,34,38,38,35,26,37,52,76,87,84,51,77,40,84,73,48,76,44,76,35,39,71,85,67,52,79,60,74,72,69,86,81,55,57,72,65,61,52,52,51,53,40,46,68,61,44,52,64,51,50,55,51,48,51,52,52,50,14,56,76,72,77,94

Sequence (110 aa):
MWVRMSIDQTTFSRTRQSYELVRIITVNEPVSVLRVTVRVDAYAEQSRALVERFNGTRWTEVVTRPGSASHGAMPSYASRDDDTCRRAAREIAEPLIDFAARTIAKVHGV

Nearest PDB structures (foldseek):
  3hdj-assembly1_B  TM=6.423E-01  e=1.317E+00  Bordetella pertussis
  8k7u-assembly1_C  TM=6.471E-01  e=4.355E+00  Blautia pseudococcoides
  4n4r-assembly1_A  TM=4.609E-01  e=6.729E+00  Salmonella enterica subsp. enterica serovar Typhimurium str. LT2
  8k7v-assembly1_B  TM=5.292E-01  e=9.846E+00  Blautia pseudococcoides

pLDDT: mean 81.43, std 13.56, range [40.59, 96.31]